Protein AF-A0A397W4S4-F1 (afdb_monomer)

Structure (mmCIF, N/CA/C/O backbone):
data_AF-A0A397W4S4-F1
#
_entry.id   AF-A0A397W4S4-F1
#
loop_
_atom_site.group_PDB
_atom_site.id
_atom_site.type_symbol
_atom_site.label_atom_id
_atom_site.label_alt_id
_atom_site.label_comp_id
_atom_site.label_asym_id
_atom_site.label_entity_id
_atom_site.label_seq_id
_atom_site.pdbx_PDB_ins_code
_atom_site.Cartn_x
_atom_site.Cartn_y
_atom_site.Cartn_z
_atom_site.occupancy
_atom_site.B_iso_or_equiv
_atom_site.auth_seq_id
_atom_site.auth_comp_id
_atom_site.auth_asym_id
_atom_site.auth_atom_id
_atom_site.pdbx_PDB_model_num
ATOM 1 N N . MET A 1 1 ? -3.670 17.159 7.646 1.00 44.41 1 MET A N 1
ATOM 2 C CA . MET A 1 1 ? -3.823 17.292 6.176 1.00 44.41 1 MET A CA 1
ATOM 3 C C . MET A 1 1 ? -3.801 15.946 5.437 1.00 44.41 1 MET A C 1
ATOM 5 O O . MET A 1 1 ? -4.449 15.850 4.409 1.00 44.41 1 MET A O 1
ATOM 9 N N . GLN A 1 2 ? -3.156 14.889 5.956 1.00 49.69 2 GLN A N 1
ATOM 10 C CA . GLN A 1 2 ? -3.125 13.554 5.320 1.00 49.69 2 GLN A CA 1
ATOM 11 C C . GLN A 1 2 ? -4.471 12.801 5.327 1.00 49.69 2 GLN A C 1
ATOM 13 O O . GLN A 1 2 ? -4.757 12.049 4.402 1.00 49.69 2 GLN A O 1
ATOM 18 N N . SER A 1 3 ? -5.331 13.042 6.326 1.00 41.38 3 SER A N 1
ATOM 19 C CA . SER A 1 3 ? -6.636 12.369 6.429 1.00 41.38 3 SER A CA 1
ATOM 20 C C . SER A 1 3 ? -7.586 12.706 5.274 1.00 41.38 3 SER A C 1
ATOM 22 O O . SER A 1 3 ? -8.449 11.900 4.959 1.00 41.38 3 SER A O 1
ATOM 24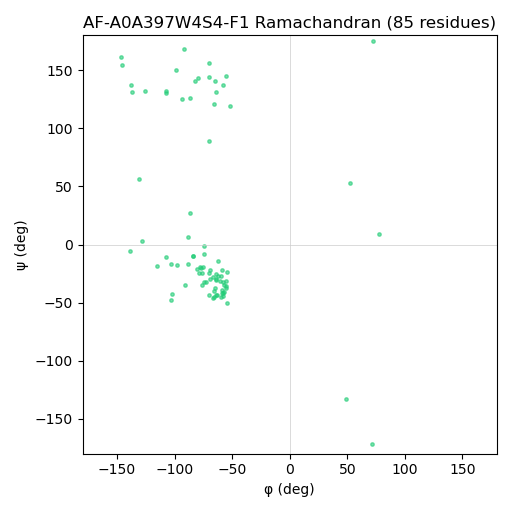 N N . THR A 1 4 ? -7.411 13.865 4.626 1.00 42.31 4 THR A N 1
ATOM 25 C CA . THR A 1 4 ? -8.291 14.369 3.558 1.00 42.31 4 THR A CA 1
ATOM 26 C C . THR A 1 4 ? -8.074 13.655 2.220 1.00 42.31 4 THR A C 1
ATOM 28 O O . THR A 1 4 ? -8.990 13.595 1.406 1.00 42.31 4 THR A O 1
ATOM 31 N N . ILE A 1 5 ? -6.890 13.076 1.985 1.00 52.41 5 ILE A N 1
ATOM 32 C CA . ILE A 1 5 ? -6.562 12.429 0.702 1.00 52.41 5 ILE A CA 1
ATOM 33 C C . ILE A 1 5 ? -7.318 11.102 0.543 1.00 52.41 5 ILE A C 1
ATOM 35 O O . ILE A 1 5 ? -7.727 10.754 -0.562 1.00 52.41 5 ILE A O 1
ATOM 39 N N . LEU A 1 6 ? -7.578 10.393 1.645 1.00 55.38 6 LEU A N 1
ATOM 40 C CA . LEU A 1 6 ? -8.280 9.108 1.611 1.00 55.38 6 LEU A CA 1
ATOM 41 C C . LEU A 1 6 ? -9.807 9.242 1.695 1.00 55.38 6 LEU A C 1
ATOM 43 O O . LEU A 1 6 ? -10.507 8.307 1.329 1.00 55.38 6 LEU A O 1
ATOM 47 N N . THR A 1 7 ? -10.338 10.392 2.127 1.00 50.12 7 THR A N 1
ATOM 48 C CA . THR A 1 7 ? -11.796 10.618 2.215 1.00 50.12 7 THR A CA 1
ATOM 49 C C . THR A 1 7 ? -12.431 10.976 0.866 1.00 50.12 7 THR A C 1
ATOM 51 O O . THR A 1 7 ? -13.639 10.840 0.711 1.00 50.12 7 THR A O 1
ATOM 54 N N . GLY A 1 8 ? -11.639 11.456 -0.104 1.00 45.97 8 GLY A N 1
ATOM 55 C CA . GLY A 1 8 ? -12.128 11.919 -1.412 1.00 45.97 8 GLY A CA 1
ATOM 56 C C . GLY A 1 8 ? -11.821 11.001 -2.601 1.00 45.97 8 GLY A C 1
ATOM 57 O O . GLY A 1 8 ? -12.354 11.227 -3.683 1.00 45.97 8 GLY A O 1
ATOM 58 N N . HIS A 1 9 ? -10.967 9.986 -2.436 1.00 53.53 9 HIS A N 1
ATOM 59 C CA . HIS A 1 9 ? -10.704 8.988 -3.475 1.00 53.53 9 HIS A CA 1
ATOM 60 C C . HIS A 1 9 ? -11.629 7.787 -3.276 1.00 53.53 9 HIS A C 1
ATOM 62 O O 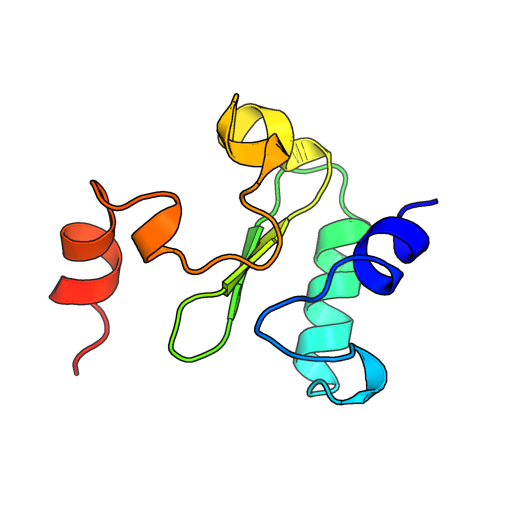. HIS A 1 9 ? -11.643 7.181 -2.207 1.00 53.53 9 HIS A O 1
ATOM 68 N N . GLN A 1 10 ? -12.383 7.414 -4.311 1.00 53.84 10 GLN A N 1
ATOM 69 C CA . GLN A 1 10 ? -13.091 6.138 -4.341 1.00 53.84 10 GLN A CA 1
ATOM 70 C C . GLN A 1 10 ? -12.046 5.027 -4.490 1.00 53.84 10 GLN A C 1
ATOM 72 O O . GLN A 1 10 ? -11.640 4.670 -5.594 1.00 53.84 10 GLN A O 1
ATOM 77 N N . LEU A 1 11 ? -11.537 4.543 -3.360 1.00 64.56 11 LEU A N 1
ATOM 78 C CA . LEU A 1 11 ? -10.617 3.415 -3.321 1.00 64.56 11 LEU A CA 1
ATOM 79 C C . LEU A 1 11 ? -11.401 2.149 -3.682 1.00 64.56 11 LEU A C 1
ATOM 81 O O . LEU A 1 11 ? -12.549 1.989 -3.265 1.00 64.56 11 LEU A O 1
ATOM 85 N N . THR A 1 12 ? -10.771 1.217 -4.397 1.00 68.75 12 THR A N 1
ATOM 86 C CA . THR A 1 12 ? -11.365 -0.101 -4.705 1.00 68.75 12 THR A CA 1
ATOM 87 C C . THR A 1 12 ? -11.809 -0.843 -3.431 1.00 68.75 12 THR A C 1
ATOM 89 O O . THR A 1 12 ? -12.739 -1.638 -3.455 1.00 68.75 12 THR A O 1
ATOM 92 N N . LEU A 1 13 ? -11.200 -0.506 -2.288 1.00 71.81 13 LEU A N 1
ATOM 93 C CA . LEU A 1 13 ? -11.505 -1.024 -0.949 1.00 71.81 13 LEU A CA 1
ATOM 94 C C . LEU A 1 13 ? -12.801 -0.471 -0.326 1.00 71.81 13 LEU A C 1
ATOM 96 O O . LEU A 1 13 ? -13.130 -0.827 0.803 1.00 71.81 13 LEU A O 1
ATOM 100 N N . GLY A 1 14 ? -13.517 0.426 -1.007 1.00 78.81 14 GLY A N 1
ATOM 101 C CA . GLY A 1 14 ? -14.696 1.087 -0.454 1.00 78.81 14 GLY A CA 1
ATOM 102 C C . GLY A 1 14 ? -14.364 2.114 0.643 1.00 78.81 14 GLY A C 1
ATOM 103 O O . GLY A 1 14 ? -13.193 2.451 0.855 1.00 78.81 14 GLY A O 1
ATOM 104 N N . PRO A 1 15 ? -15.389 2.649 1.334 1.00 82.62 15 PRO A N 1
ATOM 105 C CA . PRO A 1 15 ? -15.215 3.688 2.347 1.00 82.62 15 PRO A CA 1
ATOM 106 C C . PRO A 1 15 ? -14.412 3.175 3.550 1.00 82.62 15 PRO A C 1
ATOM 108 O O . PRO A 1 15 ? -14.622 2.051 4.011 1.00 82.62 15 PRO A O 1
ATOM 111 N N . MET A 1 16 ? -13.520 4.008 4.092 1.00 82.75 16 MET A N 1
ATOM 112 C CA . MET A 1 16 ? -12.609 3.632 5.184 1.00 82.75 16 MET A CA 1
ATOM 113 C C . MET A 1 16 ? -13.346 3.189 6.455 1.00 82.75 16 MET A C 1
ATOM 115 O O . MET A 1 16 ? -12.841 2.380 7.234 1.00 82.75 16 MET A O 1
ATOM 119 N N . GLU A 1 17 ? -14.566 3.674 6.671 1.00 84.50 17 GLU A N 1
ATOM 120 C CA . GLU A 1 17 ? -15.443 3.278 7.770 1.00 84.50 17 GLU A CA 1
ATOM 121 C C . GLU A 1 17 ? -15.721 1.769 7.760 1.00 84.50 17 GLU A C 1
ATOM 123 O O . GLU A 1 17 ? -15.808 1.166 8.831 1.00 84.50 17 GLU A O 1
ATOM 128 N N . SER A 1 18 ? -15.768 1.157 6.573 1.00 85.62 18 SER A N 1
ATOM 129 C CA . SER A 1 18 ? -16.044 -0.271 6.381 1.00 85.62 18 SER A CA 1
ATOM 130 C C . SER A 1 18 ? -14.822 -1.182 6.522 1.00 85.62 18 SER A C 1
ATOM 132 O O . SER A 1 18 ? -14.978 -2.400 6.563 1.00 85.62 18 SER A O 1
ATOM 134 N N . TRP A 1 19 ? -13.611 -0.624 6.600 1.00 89.31 19 TRP A N 1
ATOM 135 C CA . TRP A 1 19 ? -12.393 -1.435 6.641 1.00 89.31 19 TRP A CA 1
ATOM 136 C C . TRP A 1 19 ? -12.247 -2.194 7.959 1.00 89.31 19 TRP A C 1
ATOM 138 O O . TRP A 1 19 ? -12.727 -1.755 9.008 1.00 89.31 19 TRP A O 1
ATOM 148 N N . ASP A 1 20 ? -11.498 -3.294 7.916 1.00 91.44 20 ASP A N 1
ATOM 149 C CA . ASP A 1 20 ? -11.065 -3.995 9.120 1.00 91.44 20 ASP A CA 1
ATOM 150 C C . ASP A 1 20 ? -10.244 -3.054 10.038 1.00 91.44 20 ASP A C 1
ATOM 152 O O . ASP A 1 20 ? -9.401 -2.291 9.543 1.00 91.44 20 ASP A O 1
ATOM 156 N N . PRO A 1 21 ? -10.456 -3.068 11.369 1.00 93.31 21 PRO A N 1
ATOM 157 C CA . PRO A 1 2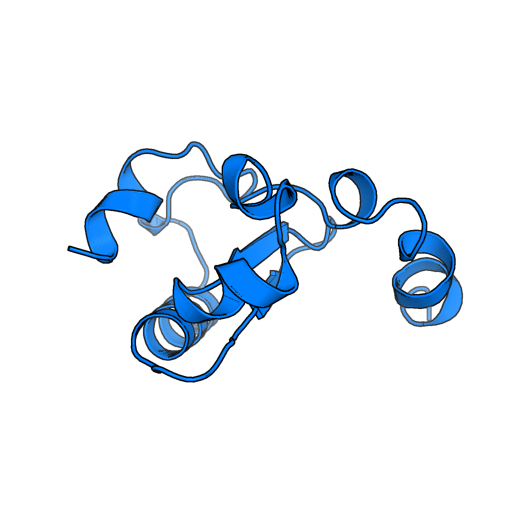1 ? -9.711 -2.218 12.298 1.00 93.31 21 PRO A CA 1
ATOM 158 C C . PRO A 1 21 ? -8.185 -2.361 12.208 1.00 93.31 21 PRO A C 1
ATOM 160 O O . PRO A 1 21 ? -7.476 -1.361 12.352 1.00 93.31 21 PRO A O 1
ATOM 163 N N . ALA A 1 22 ? -7.659 -3.561 11.944 1.00 94.25 22 ALA A N 1
ATOM 164 C CA . ALA A 1 22 ? -6.222 -3.772 11.792 1.00 94.25 22 ALA A CA 1
ATOM 165 C C . ALA A 1 22 ? -5.685 -3.052 10.549 1.00 94.25 22 ALA A C 1
ATOM 167 O O . ALA A 1 22 ? -4.635 -2.409 10.622 1.00 94.25 22 ALA A O 1
ATOM 168 N N . LEU A 1 23 ? -6.433 -3.070 9.439 1.00 93.06 23 LEU A N 1
ATOM 169 C CA . LEU A 1 23 ? -6.069 -2.325 8.233 1.00 93.06 23 LEU A CA 1
ATOM 170 C C . LEU A 1 23 ? -6.071 -0.813 8.489 1.00 93.06 23 LEU A C 1
ATOM 172 O O . LEU A 1 23 ? -5.121 -0.132 8.101 1.00 93.06 23 LEU A O 1
ATOM 176 N N . LYS A 1 24 ? -7.085 -0.284 9.188 1.00 93.12 24 LYS A N 1
ATOM 177 C CA . LYS A 1 24 ? -7.122 1.146 9.554 1.00 93.12 24 LYS A CA 1
ATOM 178 C C . LYS A 1 24 ? -5.897 1.542 10.375 1.00 93.12 24 LYS A C 1
ATOM 180 O O . LYS A 1 24 ? -5.276 2.563 10.085 1.00 93.12 24 LYS A O 1
ATOM 185 N N . ASN A 1 25 ? -5.520 0.721 11.355 1.00 94.88 25 ASN A N 1
ATOM 186 C CA . ASN A 1 25 ? -4.351 0.974 12.196 1.00 94.88 25 ASN A CA 1
ATOM 187 C C . ASN A 1 25 ? -3.043 0.920 11.397 1.00 94.88 25 ASN A C 1
ATOM 189 O O . ASN A 1 25 ? -2.212 1.817 11.529 1.00 94.88 25 ASN A O 1
ATOM 193 N N . ALA A 1 26 ? -2.869 -0.085 10.535 1.00 95.31 26 ALA A N 1
ATOM 194 C CA . ALA A 1 26 ? -1.692 -0.192 9.677 1.00 95.31 26 ALA A CA 1
ATOM 195 C C . ALA A 1 26 ? -1.561 1.024 8.746 1.00 95.31 26 ALA A C 1
ATOM 197 O O . ALA A 1 26 ? -0.487 1.619 8.652 1.00 95.31 26 ALA A O 1
ATOM 198 N N . VAL A 1 27 ? -2.661 1.450 8.116 1.00 93.81 27 VAL A N 1
ATOM 199 C CA . VAL A 1 27 ? -2.688 2.652 7.269 1.00 93.81 27 VAL A CA 1
ATOM 200 C C . VAL A 1 27 ? -2.375 3.905 8.083 1.00 93.81 27 VAL A C 1
ATOM 202 O O . VAL A 1 27 ? -1.563 4.718 7.649 1.00 93.81 27 VAL A O 1
ATOM 205 N N . ALA A 1 28 ? -2.940 4.051 9.282 1.00 93.50 28 ALA A N 1
ATOM 206 C CA . ALA A 1 28 ? -2.638 5.184 10.153 1.00 93.50 28 ALA A CA 1
ATOM 207 C C . ALA A 1 28 ? -1.142 5.263 10.501 1.00 93.50 28 ALA A C 1
ATOM 209 O O . ALA A 1 28 ? -0.577 6.357 10.474 1.00 93.50 28 ALA A O 1
ATOM 210 N N . LEU A 1 29 ? -0.495 4.127 10.782 1.00 94.62 29 LEU A N 1
ATOM 211 C CA . LEU A 1 29 ? 0.951 4.060 11.022 1.00 94.62 29 LEU A CA 1
ATOM 212 C C . LEU A 1 29 ? 1.751 4.399 9.761 1.00 94.62 29 LEU A C 1
ATOM 214 O O . LEU A 1 29 ? 2.676 5.207 9.821 1.00 94.62 29 LEU A O 1
ATOM 218 N N . CYS A 1 30 ? 1.365 3.831 8.615 1.00 95.12 30 CYS A N 1
ATOM 219 C CA . CYS A 1 30 ? 1.996 4.096 7.324 1.00 95.12 30 CYS A CA 1
ATOM 220 C C . CYS A 1 30 ? 1.977 5.589 6.973 1.00 95.12 30 CYS A C 1
ATOM 222 O O . CYS A 1 30 ? 2.963 6.107 6.461 1.00 95.12 30 CYS A O 1
ATOM 224 N N . LEU A 1 31 ? 0.878 6.295 7.236 1.00 92.69 31 LEU A N 1
ATOM 225 C CA . LEU A 1 31 ? 0.768 7.721 6.918 1.00 92.69 31 LEU A CA 1
ATOM 226 C C . LEU A 1 31 ? 1.574 8.610 7.876 1.00 92.69 31 LEU A C 1
ATOM 228 O O . LEU A 1 31 ? 2.085 9.646 7.454 1.00 92.69 31 LEU A O 1
ATOM 232 N N . GLN A 1 32 ? 1.708 8.203 9.141 1.00 93.69 32 GLN A N 1
ATOM 233 C CA . GLN A 1 32 ? 2.412 8.970 10.176 1.00 93.69 32 GLN A CA 1
ATOM 234 C C . GLN A 1 32 ? 3.940 8.895 10.080 1.00 93.69 32 GLN A C 1
ATOM 236 O O . GLN A 1 32 ? 4.619 9.756 10.633 1.00 93.69 32 GLN A O 1
ATOM 241 N N . THR A 1 33 ? 4.495 7.884 9.409 1.00 93.19 33 THR A N 1
ATOM 242 C CA . THR A 1 33 ? 5.949 7.758 9.242 1.00 93.19 33 THR A CA 1
ATOM 243 C C . THR A 1 33 ? 6.489 8.669 8.139 1.00 93.19 33 THR A C 1
ATOM 245 O O . THR A 1 33 ? 5.863 8.846 7.092 1.00 93.19 33 THR A O 1
ATOM 248 N N . GLU A 1 34 ? 7.687 9.214 8.361 1.00 93.56 34 GLU A N 1
ATOM 249 C CA . GLU A 1 34 ? 8.452 9.981 7.367 1.00 93.56 34 GLU A CA 1
ATOM 250 C C . GLU A 1 34 ? 9.277 9.079 6.431 1.00 93.56 34 GLU A C 1
ATOM 252 O O . GLU A 1 34 ? 9.795 9.541 5.415 1.00 93.56 34 GLU A O 1
ATOM 257 N N . PHE A 1 35 ? 9.383 7.782 6.735 1.00 94.38 35 PHE A N 1
ATOM 258 C CA . PHE A 1 35 ? 10.047 6.816 5.863 1.00 94.38 35 PHE A CA 1
ATOM 259 C C . PHE A 1 35 ? 9.104 6.338 4.754 1.00 94.38 35 PHE A C 1
ATOM 261 O O . PHE A 1 35 ? 7.931 6.077 5.040 1.00 94.38 35 PHE A O 1
ATOM 268 N N . PRO A 1 36 ? 9.590 6.146 3.512 1.00 95.69 36 PRO A N 1
ATOM 269 C CA . PRO A 1 36 ? 8.784 5.578 2.436 1.00 95.69 36 PRO A CA 1
ATOM 270 C C . PRO A 1 36 ? 8.134 4.261 2.861 1.00 95.69 36 PRO A C 1
ATOM 272 O O . PRO A 1 36 ? 8.821 3.309 3.231 1.00 95.69 36 PRO A O 1
ATOM 275 N N . SER A 1 37 ? 6.805 4.236 2.851 1.00 95.75 37 SER A N 1
ATOM 276 C CA . SER A 1 37 ? 5.996 3.093 3.272 1.00 95.75 37 SER A CA 1
ATOM 277 C C . SER A 1 37 ? 4.832 2.869 2.310 1.00 95.75 37 SER A C 1
ATOM 279 O O . SER A 1 37 ? 4.184 3.824 1.863 1.00 95.75 37 SER A O 1
ATOM 281 N N . ILE A 1 38 ? 4.592 1.599 1.978 1.00 94.75 38 ILE A N 1
ATOM 282 C CA . ILE A 1 38 ? 3.531 1.141 1.076 1.00 94.75 38 ILE A CA 1
ATOM 283 C C . ILE A 1 38 ? 2.877 -0.093 1.703 1.00 94.75 38 ILE A C 1
ATOM 285 O O . ILE A 1 38 ? 3.565 -1.023 2.121 1.00 94.75 38 ILE A O 1
ATOM 289 N N . ILE A 1 39 ? 1.550 -0.095 1.754 1.00 94.31 39 ILE A N 1
ATOM 290 C CA . ILE A 1 39 ? 0.711 -1.226 2.136 1.00 94.31 39 ILE A CA 1
ATOM 291 C C . ILE A 1 39 ? 0.040 -1.760 0.874 1.00 94.31 39 ILE A C 1
ATOM 293 O O . ILE A 1 39 ? -0.562 -0.998 0.116 1.00 94.31 39 ILE A O 1
ATOM 297 N N . TYR A 1 40 ? 0.108 -3.077 0.702 1.00 92.38 40 TYR A N 1
ATOM 298 C CA . TYR A 1 40 ? -0.693 -3.824 -0.259 1.00 92.38 40 TYR A CA 1
ATOM 299 C C . TYR A 1 40 ? -1.753 -4.614 0.499 1.00 92.38 40 TYR A C 1
ATOM 301 O O . TYR A 1 40 ? -1.435 -5.268 1.493 1.00 92.38 40 TYR A O 1
ATOM 309 N N . THR A 1 41 ? -3.012 -4.527 0.076 1.00 90.81 41 THR A N 1
ATOM 310 C CA . THR A 1 41 ? -4.123 -5.151 0.807 1.00 90.81 41 THR A CA 1
ATOM 311 C C . THR A 1 41 ? -5.222 -5.669 -0.116 1.00 90.81 41 THR A C 1
ATOM 313 O O . THR A 1 41 ? -5.421 -5.158 -1.219 1.00 90.81 41 THR A O 1
ATOM 316 N N . GLY A 1 42 ? -5.961 -6.669 0.364 1.00 87.50 42 GLY A N 1
ATOM 317 C CA . GLY A 1 42 ? -7.021 -7.334 -0.386 1.00 87.50 42 GLY A CA 1
ATOM 318 C C . GLY A 1 42 ? -6.505 -8.252 -1.505 1.00 87.50 42 GLY A C 1
ATOM 319 O O . GLY A 1 42 ? -5.301 -8.311 -1.759 1.00 87.50 42 GLY A O 1
ATOM 320 N N . PRO A 1 43 ? -7.417 -8.974 -2.177 1.00 85.25 43 PRO A N 1
ATOM 321 C CA . PRO A 1 43 ? -7.066 -9.939 -3.224 1.00 85.25 43 PRO A CA 1
ATOM 322 C C . PRO A 1 43 ? -6.406 -9.285 -4.446 1.00 85.25 43 PRO A C 1
ATOM 324 O O . PRO A 1 43 ? -5.535 -9.884 -5.066 1.00 85.25 43 PRO A O 1
ATOM 327 N N . ASP A 1 44 ? -6.753 -8.031 -4.742 1.00 87.19 44 ASP A N 1
ATOM 328 C CA . ASP A 1 44 ? -6.213 -7.285 -5.886 1.00 87.19 44 ASP A CA 1
ATOM 329 C C . ASP A 1 44 ? -4.913 -6.525 -5.562 1.00 87.19 44 ASP A C 1
ATOM 331 O O . ASP A 1 44 ? -4.419 -5.749 -6.386 1.00 87.19 44 ASP A O 1
ATOM 335 N N . TRP A 1 45 ? -4.353 -6.713 -4.358 1.00 90.88 45 TRP A N 1
ATOM 336 C CA . TRP A 1 45 ? -3.135 -6.034 -3.899 1.00 90.88 45 TRP A CA 1
ATOM 337 C C . TRP A 1 45 ? -3.229 -4.509 -4.050 1.00 90.88 45 TRP A C 1
ATOM 339 O O . TRP A 1 45 ? -2.375 -3.855 -4.654 1.00 90.88 45 TRP A O 1
ATOM 349 N N . ILE A 1 46 ? -4.298 -3.929 -3.506 1.00 91.50 46 ILE A N 1
ATOM 350 C CA . ILE A 1 46 ? -4.559 -2.494 -3.588 1.00 91.50 46 ILE A CA 1
ATOM 351 C C . ILE A 1 46 ? -3.473 -1.710 -2.848 1.00 91.50 46 ILE A C 1
ATOM 353 O O . ILE A 1 46 ? -3.173 -2.000 -1.689 1.00 91.50 46 ILE A O 1
ATOM 357 N N . GLN A 1 47 ? -2.923 -0.690 -3.511 1.00 91.12 47 GLN A N 1
ATOM 358 C CA . GLN A 1 47 ? -1.837 0.142 -2.991 1.00 91.12 47 GLN A CA 1
ATOM 359 C C . GLN A 1 47 ? -2.323 1.319 -2.147 1.00 91.12 47 GLN A C 1
ATOM 361 O O . GLN A 1 47 ? -3.072 2.179 -2.614 1.00 91.12 47 GLN A O 1
ATOM 366 N N . ILE A 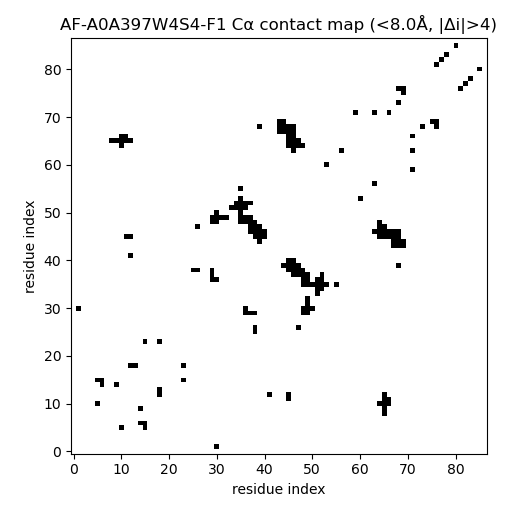1 48 ? -1.802 1.419 -0.927 1.00 92.75 48 ILE A N 1
ATOM 367 C CA . ILE A 1 48 ? -1.902 2.604 -0.069 1.00 92.75 48 ILE A CA 1
ATOM 368 C C . ILE A 1 48 ? -0.488 2.998 0.339 1.00 92.75 48 ILE A C 1
ATOM 370 O O . ILE A 1 48 ? 0.289 2.151 0.759 1.00 92.75 48 ILE A O 1
ATOM 374 N N . TYR A 1 49 ? -0.129 4.271 0.225 1.00 94.06 49 TYR A N 1
ATOM 375 C CA . TYR A 1 49 ? 1.228 4.723 0.527 1.00 94.06 49 TYR A CA 1
ATOM 376 C C . TYR A 1 49 ? 1.244 6.130 1.114 1.00 94.06 49 TYR A C 1
ATOM 378 O O . TYR A 1 49 ? 0.282 6.889 0.978 1.00 94.06 49 TYR A O 1
ATOM 386 N N . ASN A 1 50 ? 2.352 6.475 1.765 1.00 94.94 50 ASN A N 1
ATOM 387 C CA . ASN A 1 50 ? 2.579 7.810 2.307 1.00 94.94 50 ASN A CA 1
ATOM 388 C C . ASN A 1 50 ? 3.297 8.740 1.323 1.00 94.94 50 ASN A C 1
ATOM 390 O O . ASN A 1 50 ? 3.853 8.327 0.311 1.00 94.94 50 ASN A O 1
ATOM 394 N N . GLU A 1 51 ? 3.327 10.026 1.656 1.00 93.88 51 GLU A N 1
ATOM 395 C CA . GLU A 1 51 ? 3.963 11.059 0.832 1.00 93.88 51 GLU A CA 1
ATOM 396 C C . GLU A 1 51 ? 5.435 10.754 0.507 1.00 93.88 51 GLU A C 1
ATOM 398 O O . GLU A 1 51 ? 5.870 10.973 -0.623 1.00 93.88 51 GLU A O 1
ATOM 403 N N . ALA A 1 52 ? 6.183 10.173 1.450 1.00 94.69 52 ALA A N 1
ATOM 404 C CA . ALA A 1 52 ? 7.583 9.800 1.248 1.00 94.69 52 ALA A CA 1
ATOM 405 C C . ALA A 1 52 ? 7.772 8.739 0.141 1.00 94.69 52 ALA A C 1
ATOM 407 O O . ALA A 1 52 ? 8.802 8.720 -0.535 1.00 94.69 52 ALA A O 1
ATOM 408 N N . SER A 1 53 ? 6.763 7.898 -0.114 1.00 95.50 53 SER A N 1
ATOM 409 C CA . SER A 1 53 ? 6.778 6.898 -1.192 1.00 95.50 53 SER A CA 1
ATOM 410 C C . SER A 1 53 ? 6.596 7.480 -2.594 1.00 95.50 53 SER A C 1
ATOM 412 O O . SER A 1 53 ? 6.799 6.759 -3.573 1.00 95.50 53 SER A O 1
ATOM 414 N N . LYS A 1 54 ? 6.272 8.774 -2.743 1.00 94.12 54 LYS A N 1
ATOM 415 C CA . LYS A 1 54 ? 6.163 9.411 -4.070 1.00 94.12 54 LYS A CA 1
ATOM 416 C C . LYS A 1 54 ? 7.453 9.298 -4.882 1.00 94.12 54 LYS A C 1
ATOM 418 O O . LYS A 1 54 ? 7.387 9.105 -6.091 1.00 94.12 54 LYS A O 1
ATOM 423 N N . THR A 1 55 ? 8.610 9.347 -4.225 1.00 92.19 55 THR A N 1
ATOM 424 C CA . THR A 1 55 ? 9.915 9.176 -4.881 1.00 92.19 55 THR A CA 1
ATOM 425 C C . THR A 1 55 ? 10.089 7.772 -5.463 1.00 92.19 55 THR A C 1
ATOM 427 O O . THR A 1 55 ? 10.632 7.634 -6.554 1.00 92.19 55 THR A O 1
ATOM 430 N N . ILE A 1 56 ? 9.586 6.738 -4.777 1.00 91.75 56 ILE A N 1
ATOM 431 C CA . ILE A 1 56 ? 9.619 5.343 -5.251 1.00 91.75 56 ILE A CA 1
ATOM 432 C C . ILE A 1 56 ? 8.663 5.163 -6.432 1.00 91.75 56 ILE A C 1
ATOM 434 O O . ILE A 1 56 ? 8.997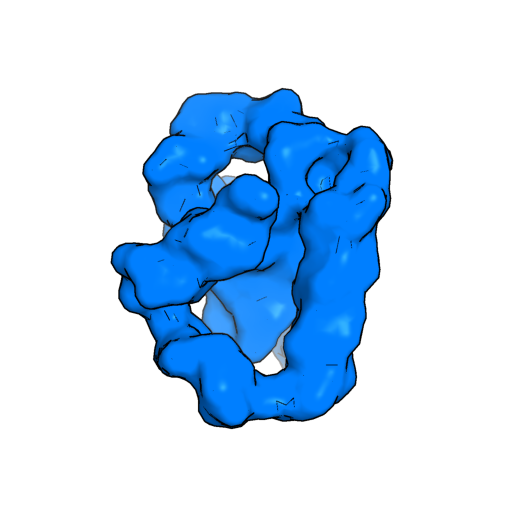 4.528 -7.429 1.00 91.75 56 ILE A O 1
ATOM 438 N N . LEU A 1 57 ? 7.467 5.741 -6.325 1.00 92.56 57 LEU A N 1
ATOM 439 C CA . LEU A 1 57 ? 6.416 5.610 -7.332 1.00 92.56 57 LEU A CA 1
ATOM 440 C C . LEU A 1 57 ? 6.674 6.458 -8.583 1.00 92.56 57 LEU A C 1
ATOM 442 O O . LEU A 1 57 ? 6.095 6.182 -9.634 1.00 92.56 57 LEU A O 1
ATOM 446 N N . MET A 1 58 ? 7.534 7.476 -8.497 1.00 93.62 58 MET A N 1
ATOM 447 C CA . MET A 1 58 ? 7.817 8.407 -9.591 1.00 93.62 58 MET A CA 1
ATOM 448 C C . MET A 1 58 ? 6.503 8.922 -10.209 1.00 93.62 58 MET A C 1
ATOM 450 O O . MET A 1 58 ? 5.565 9.264 -9.494 1.00 93.62 58 MET A O 1
ATOM 454 N N . THR A 1 59 ? 6.373 8.933 -11.536 1.00 93.94 59 THR A N 1
ATOM 455 C CA . THR A 1 59 ? 5.163 9.397 -12.234 1.00 93.94 59 THR A CA 1
ATOM 456 C C . THR A 1 59 ? 3.893 8.624 -11.854 1.00 93.94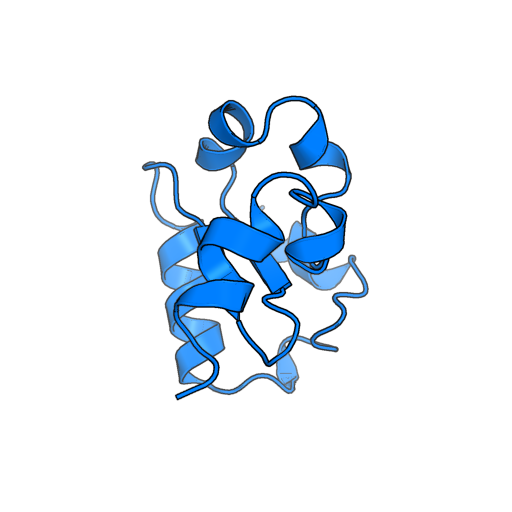 59 THR A C 1
ATOM 458 O O . THR A 1 59 ? 2.795 9.176 -11.970 1.00 93.94 59 THR A O 1
ATOM 461 N N . LYS A 1 60 ? 4.018 7.390 -11.340 1.00 93.31 60 LYS A N 1
ATOM 462 C CA . LYS A 1 60 ? 2.885 6.539 -10.949 1.00 93.31 60 LYS A CA 1
ATOM 463 C C . LYS A 1 60 ? 2.141 7.062 -9.720 1.00 93.31 60 LYS A C 1
ATOM 465 O O . LYS A 1 60 ? 0.955 6.782 -9.568 1.00 93.31 60 LYS A O 1
ATOM 470 N N . HIS A 1 61 ? 2.768 7.889 -8.874 1.00 91.25 61 HIS A N 1
ATOM 471 C CA . HIS A 1 61 ? 2.132 8.399 -7.648 1.00 91.25 61 HIS A CA 1
ATOM 472 C C . HIS A 1 61 ? 0.879 9.260 -7.910 1.00 91.25 61 HIS A C 1
ATOM 474 O O . HIS A 1 61 ? 0.166 9.630 -6.977 1.00 91.25 61 HIS A O 1
ATOM 480 N N . THR A 1 62 ? 0.659 9.692 -9.151 1.00 90.25 62 THR A N 1
ATOM 481 C CA . THR A 1 62 ? -0.498 10.513 -9.528 1.00 90.25 62 THR A CA 1
ATOM 482 C C . THR A 1 62 ? -1.778 9.692 -9.670 1.00 90.25 62 THR A C 1
ATOM 484 O O . THR A 1 62 ? -2.861 10.262 -9.587 1.00 90.25 62 THR A O 1
ATOM 487 N N . TYR A 1 63 ? -1.664 8.370 -9.835 1.00 89.69 63 TYR A N 1
ATOM 488 C CA . TYR A 1 63 ? -2.803 7.469 -10.027 1.00 89.69 63 TYR A CA 1
ATOM 489 C C . TYR A 1 63 ? -2.693 6.138 -9.267 1.00 89.69 63 TYR A C 1
ATOM 491 O O . TYR A 1 63 ? -3.651 5.378 -9.275 1.00 89.69 63 TYR A O 1
ATOM 499 N N . ALA A 1 64 ? -1.574 5.839 -8.598 1.00 91.19 64 ALA A N 1
ATOM 500 C CA . ALA A 1 64 ? -1.363 4.557 -7.917 1.00 91.19 64 ALA A CA 1
ATOM 501 C C . ALA A 1 64 ? -2.218 4.348 -6.656 1.00 91.19 64 ALA A C 1
ATOM 503 O O . ALA A 1 64 ? -2.456 3.209 -6.255 1.00 91.19 64 ALA A O 1
ATOM 504 N N . LEU A 1 65 ? -2.664 5.426 -6.007 1.00 91.25 65 LEU A N 1
ATOM 505 C CA . LEU A 1 65 ? -3.387 5.331 -4.742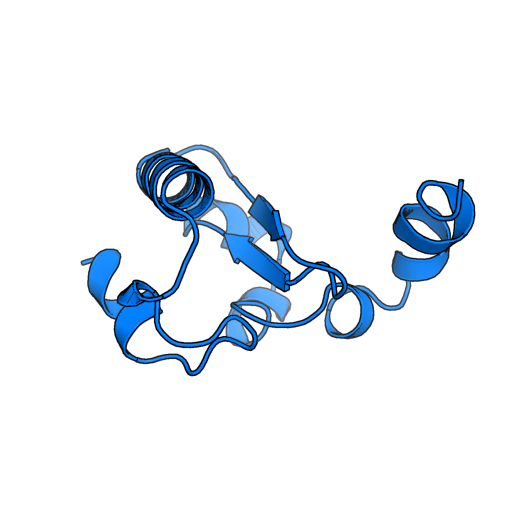 1.00 91.25 65 LEU A CA 1
ATOM 506 C C . LEU A 1 65 ? -4.740 4.632 -4.936 1.00 91.25 65 LEU A C 1
ATOM 508 O O . LEU A 1 65 ? -5.594 5.101 -5.686 1.00 91.25 65 LEU A O 1
ATOM 512 N N . GLY A 1 66 ? -4.948 3.522 -4.230 1.00 89.25 66 GLY A N 1
ATOM 513 C CA . GLY A 1 66 ? -6.184 2.744 -4.297 1.00 89.25 66 GLY A CA 1
ATOM 514 C C . GLY A 1 66 ? -6.329 1.854 -5.525 1.00 89.25 66 GLY A C 1
ATOM 515 O O . GLY A 1 66 ? -7.412 1.294 -5.728 1.00 89.25 66 GLY A O 1
ATOM 516 N N . LYS A 1 67 ? -5.271 1.714 -6.330 1.00 90.06 67 LYS A N 1
ATOM 517 C CA . LYS A 1 67 ? -5.274 0.888 -7.537 1.00 90.06 67 LYS A CA 1
ATOM 518 C C . LYS A 1 67 ? -4.641 -0.489 -7.316 1.00 90.06 67 LYS A C 1
ATOM 520 O O . LYS A 1 67 ? -3.744 -0.605 -6.471 1.00 90.06 67 LYS A O 1
ATOM 525 N N . PRO A 1 68 ? -5.090 -1.514 -8.064 1.00 91.31 68 PRO A N 1
ATOM 526 C CA . PRO A 1 68 ? -4.474 -2.838 -8.063 1.00 91.31 68 PRO A CA 1
ATOM 527 C C . PRO A 1 68 ? -2.982 -2.794 -8.388 1.00 91.31 68 PRO A C 1
ATOM 529 O O . PRO A 1 68 ? -2.539 -1.995 -9.216 1.00 91.31 68 PRO A O 1
ATOM 532 N N . PHE A 1 69 ? -2.199 -3.682 -7.773 1.00 91.25 69 PHE A N 1
ATOM 533 C CA . PHE A 1 69 ? -0.767 -3.797 -8.073 1.00 91.25 69 PHE A CA 1
ATOM 534 C C . PHE A 1 69 ? -0.512 -4.115 -9.550 1.00 91.25 69 PHE A C 1
ATOM 536 O O . PHE A 1 69 ? 0.383 -3.525 -10.148 1.00 91.25 69 PHE A O 1
ATOM 543 N N . SER A 1 70 ? -1.343 -4.972 -10.150 1.00 91.31 70 SER A N 1
ATOM 544 C CA . SER A 1 70 ? -1.279 -5.352 -11.568 1.00 91.31 70 SER A CA 1
ATOM 545 C C . SER A 1 70 ? -1.456 -4.176 -12.532 1.00 91.31 70 SER A C 1
ATOM 547 O O . SER A 1 70 ? -0.863 -4.184 -13.604 1.00 91.31 70 SER A O 1
ATOM 549 N N . GLU A 1 71 ? -2.236 -3.153 -12.167 1.00 91.94 71 GLU A N 1
ATOM 550 C CA . GLU A 1 71 ? -2.421 -1.955 -13.000 1.00 91.94 71 GLU A CA 1
ATOM 551 C C . GLU A 1 71 ? -1.213 -1.016 -12.938 1.00 91.94 71 GLU A C 1
ATOM 553 O O . GLU A 1 71 ? -0.880 -0.348 -13.916 1.00 91.94 71 GLU A O 1
ATOM 558 N N . ILE A 1 72 ? -0.566 -0.936 -11.775 1.00 93.00 72 ILE A N 1
ATOM 559 C CA . ILE A 1 72 ? 0.512 0.027 -11.525 1.00 93.00 72 ILE A CA 1
ATOM 560 C C . ILE A 1 72 ? 1.878 -0.555 -11.875 1.00 93.00 72 ILE A C 1
ATOM 562 O O . ILE A 1 72 ? 2.737 0.179 -12.355 1.00 93.00 72 ILE A O 1
ATOM 566 N N . TRP A 1 73 ? 2.075 -1.850 -11.650 1.00 92.12 73 TRP A N 1
ATOM 567 C CA . TRP A 1 73 ? 3.329 -2.562 -11.885 1.00 92.12 73 TRP A CA 1
ATOM 568 C C . TRP A 1 73 ? 3.092 -3.856 -12.678 1.00 92.12 73 TRP A C 1
ATOM 570 O O . TRP A 1 73 ? 3.460 -4.940 -12.208 1.00 92.12 73 TRP A O 1
ATOM 580 N N . PRO A 1 74 ? 2.474 -3.785 -13.873 1.00 90.75 74 PRO A N 1
ATOM 581 C CA . PRO A 1 74 ? 2.211 -4.969 -14.693 1.00 90.75 74 PRO A CA 1
ATOM 582 C C . PRO A 1 74 ? 3.488 -5.767 -14.993 1.00 90.75 74 PRO A C 1
ATOM 584 O O . PRO A 1 74 ? 3.453 -6.991 -15.069 1.00 90.75 74 PRO A O 1
ATOM 587 N N . GLU A 1 75 ? 4.632 -5.088 -15.098 1.00 89.69 75 GLU A N 1
ATOM 588 C CA . GLU A 1 75 ? 5.942 -5.694 -15.335 1.00 89.69 75 GLU A CA 1
ATOM 589 C C . GLU A 1 75 ? 6.448 -6.555 -14.169 1.00 89.69 75 GLU A C 1
ATOM 591 O O . GLU A 1 75 ? 7.221 -7.488 -14.384 1.00 89.69 75 GLU A O 1
ATOM 596 N N . ALA A 1 76 ? 6.030 -6.243 -12.940 1.00 88.06 76 ALA A N 1
ATOM 597 C CA . ALA A 1 76 ? 6.475 -6.919 -11.724 1.00 88.06 76 ALA A CA 1
ATOM 598 C C . ALA A 1 76 ? 5.428 -7.900 -11.179 1.00 88.06 76 ALA A C 1
ATOM 600 O O . ALA A 1 76 ? 5.770 -8.759 -10.368 1.00 88.06 76 ALA A O 1
ATOM 601 N N . TYR A 1 77 ? 4.170 -7.784 -11.613 1.00 86.38 77 TYR A N 1
ATOM 602 C CA . TYR A 1 77 ? 3.049 -8.563 -11.092 1.00 86.38 77 TYR A CA 1
ATOM 603 C C . TYR A 1 77 ? 3.297 -10.075 -11.148 1.00 86.38 77 TYR A C 1
ATOM 605 O O . TYR A 1 77 ? 3.196 -10.749 -10.124 1.00 86.38 77 TYR A O 1
ATOM 613 N N . GLU A 1 78 ? 3.711 -10.591 -12.306 1.00 82.06 78 GLU A N 1
ATOM 614 C CA . GLU A 1 78 ? 4.008 -12.018 -12.497 1.00 82.06 78 GLU A CA 1
ATOM 615 C C . GLU A 1 78 ? 5.096 -12.520 -11.534 1.00 82.06 78 GLU A C 1
ATOM 617 O O . GLU A 1 78 ? 4.963 -13.583 -10.935 1.00 82.06 78 GLU A O 1
ATOM 622 N N . TYR A 1 79 ? 6.146 -11.725 -11.317 1.00 83.38 79 TYR A N 1
ATOM 623 C CA . TYR A 1 79 ? 7.289 -12.105 -10.479 1.00 83.38 79 TYR A CA 1
ATOM 624 C C . TYR A 1 79 ? 7.035 -11.976 -8.973 1.00 83.38 79 TYR A C 1
ATOM 626 O O . TYR A 1 79 ? 7.742 -12.590 -8.178 1.00 83.38 79 TYR A O 1
ATOM 634 N N . VAL A 1 80 ? 6.095 -11.122 -8.565 1.00 82.00 80 VAL A N 1
ATOM 635 C CA . VAL A 1 80 ? 5.842 -10.809 -7.148 1.00 82.00 80 VAL A CA 1
ATOM 636 C C . VAL A 1 80 ? 4.607 -11.538 -6.632 1.00 82.00 80 VAL A C 1
ATOM 638 O O . VAL A 1 80 ? 4.619 -12.060 -5.519 1.00 82.00 80 VAL A O 1
ATOM 641 N N . VAL A 1 81 ? 3.543 -11.568 -7.433 1.00 75.25 81 VAL A N 1
ATOM 642 C CA . VAL A 1 81 ? 2.241 -12.126 -7.053 1.00 75.25 81 VAL A CA 1
ATOM 643 C C . VAL A 1 81 ? 2.049 -13.505 -7.681 1.00 75.25 81 VAL A C 1
ATOM 645 O O . VAL A 1 81 ? 1.739 -14.452 -6.958 1.00 75.25 81 VAL A O 1
ATOM 648 N N . GLY A 1 82 ? 2.320 -13.636 -8.986 1.00 66.31 82 GLY A N 1
ATOM 649 C CA . GLY A 1 82 ? 2.096 -14.867 -9.758 1.00 66.31 82 GLY A CA 1
ATOM 650 C C . GLY A 1 82 ? 2.938 -16.070 -9.316 1.00 66.31 82 GLY A C 1
ATOM 651 O O . GLY A 1 82 ? 2.485 -17.205 -9.406 1.00 66.31 82 GLY A O 1
ATOM 652 N N . THR A 1 83 ? 4.140 -15.859 -8.769 1.00 60.09 83 THR A N 1
ATOM 653 C CA . THR A 1 83 ? 5.006 -16.969 -8.319 1.00 60.09 83 THR A CA 1
ATOM 654 C C . THR A 1 83 ? 4.938 -17.272 -6.823 1.00 60.09 83 THR A C 1
ATOM 656 O O . THR A 1 83 ? 5.374 -18.346 -6.402 1.00 60.09 83 THR A O 1
ATOM 659 N N . GLN A 1 84 ? 4.433 -16.346 -6.002 1.00 56.16 84 GLN A N 1
ATOM 660 C CA . GLN A 1 84 ? 4.689 -16.358 -4.557 1.00 56.16 84 GLN A CA 1
ATOM 661 C C . GLN A 1 84 ? 3.444 -16.577 -3.679 1.00 56.16 84 GLN A C 1
ATOM 663 O O . GLN A 1 84 ? 3.613 -16.966 -2.523 1.00 56.16 84 GLN A O 1
ATOM 668 N N . PHE A 1 85 ? 2.223 -16.366 -4.193 1.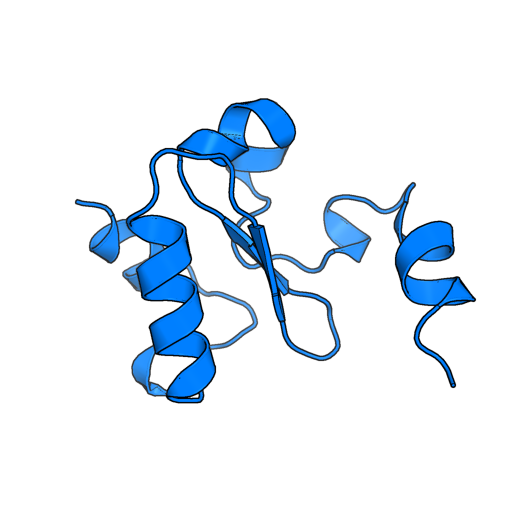00 56.00 85 PHE A N 1
ATOM 669 C CA . PHE A 1 85 ? 1.003 -16.333 -3.364 1.00 56.00 85 PHE A CA 1
ATOM 670 C C . PHE A 1 85 ? -0.156 -17.242 -3.824 1.00 56.00 85 PHE A C 1
ATOM 672 O O . PHE A 1 85 ? -1.186 -17.267 -3.158 1.00 56.00 85 PHE A O 1
ATOM 679 N N . GLU A 1 86 ? 0.010 -18.050 -4.878 1.00 49.19 86 GLU A N 1
ATOM 680 C CA . GLU A 1 86 ? -0.955 -19.106 -5.265 1.00 49.19 86 GLU A CA 1
ATOM 681 C C . GLU A 1 86 ? -0.732 -20.460 -4.541 1.00 49.19 86 GLU A C 1
ATOM 683 O O . GLU A 1 86 ? -1.069 -21.516 -5.075 1.00 49.19 86 GLU A O 1
ATOM 688 N N . ARG A 1 87 ? -0.150 -20.473 -3.332 1.00 43.59 87 ARG A N 1
ATOM 689 C CA . ARG A 1 87 ? -0.009 -21.704 -2.523 1.00 43.59 87 ARG A CA 1
ATOM 690 C C . ARG A 1 87 ? -0.974 -21.762 -1.354 1.00 43.59 87 ARG A C 1
ATOM 692 O O . ARG A 1 87 ? -1.033 -20.768 -0.601 1.00 43.59 87 ARG A O 1
#

Sequence (87 aa):
MQSTILTGHQLTLGPMESWDPALKNAVALCLQTEFPSIIYTGPDWIQIYNEASKTILMTKHTYALGKPFSEIWPEAYEYVVGTQFER

Secondary structure (DSSP, 8-state):
-THHHHHHS--TT--GGGS-HHHHHHHHHHHH-SS--EEEETTTTEEEE-GGGHHHHGGGGGT-TT--HHHH-HHHHIIIIITTS--

Radius of gyration: 12.97 Å; Cα contacts (8 Å, |Δi|>4): 98; chains: 1; bounding box: 26×39×28 Å

Mean predicted aligned error: 6.41 Å

Solvent-accessible surface area (backbone atoms only — not comparable to full-atom values): 5262 Å² total; per-residue (Å²): 122,74,73,60,63,65,74,73,51,91,31,81,80,52,61,76,87,77,50,58,69,68,57,53,50,52,50,54,52,37,58,72,44,82,58,65,31,76,48,70,44,73,97,59,32,28,28,46,68,21,79,54,27,38,73,79,43,48,84,46,54,83,66,38,71,39,29,38,40,55,78,73,37,57,90,48,31,58,76,61,49,66,73,69,64,86,121

Foldseek 3Di:
DVVVVQQPDCAPQGHPVPDDPVVVVVLVVQAPDL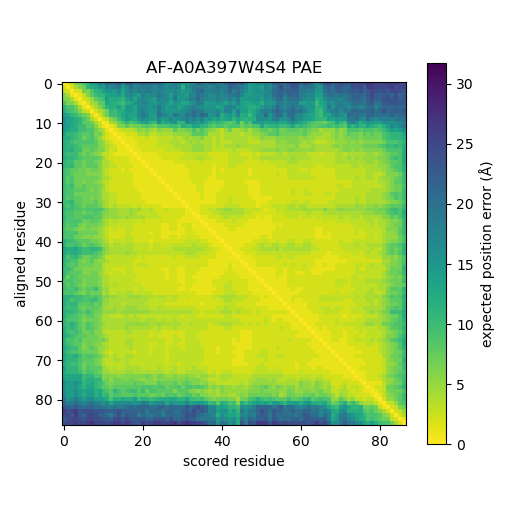AWDWAQDDPQRQIDHYPNVCVVLPVLVVPRHRHGPCVSCVVCCCVPPVPPPPD

Nearest PDB structures (foldseek):
  3mfx-assembly2_C-2  TM=6.718E-01  e=1.401E+00  Shewanella oneidensis

Organism: NCBI:txid44941

pLDDT: mean 82.82, std 16.23, range [41.38, 95.75]